Protein AF-A0A8J6IAE0-F1 (afdb_monomer)

Radius of gyration: 11.47 Å; Cα contacts (8 Å, |Δi|>4): 162; chains: 1; bounding box: 29×24×25 Å

pLDDT: mean 94.99, std 4.84, range [66.12, 98.56]

Solvent-accessible surface area (backbone atoms only — not comparable to full-atom values): 5230 Å² total; per-residue (Å²): 132,84,64,58,91,78,62,86,81,53,89,72,36,63,50,68,30,59,58,72,56,82,80,42,56,72,56,56,80,58,34,52,28,40,39,21,20,49,58,47,89,83,27,64,60,43,48,55,29,58,78,73,70,37,40,42,31,58,48,63,69,44,46,63,79,69,59,54,92,93,60,60,66,49,74,37,38,88,84,58,44,76,46,81,63,133

Foldseek 3Di:
DDQCVPDDDDAAAEAEEQDDDPNCLVVLLRHQEYEHLADDCPGPRNVSNVVSVHAYAYNPNCRVPPDDPPFDWDGDNVVSDIGGDD

Secondary structure (DSSP, 8-state):
---GGG----TT-EEEES---GGGHHHHTT-SEEEESS--TTSHHHHHHHHHT--EEE--SSHHHHSPTT--EEEETTTTEEEE--

Structure (mmCIF, N/CA/C/O backbone):
data_AF-A0A8J6IAE0-F1
#
_entry.id   AF-A0A8J6IAE0-F1
#
loop_
_atom_site.group_PDB
_atom_site.id
_atom_site.type_symbol
_atom_site.label_atom_id
_atom_site.label_alt_id
_atom_site.label_comp_id
_atom_site.label_asym_id
_atom_site.label_entity_id
_atom_site.label_seq_id
_atom_site.pdbx_PDB_ins_code
_atom_site.Cartn_x
_atom_site.Cartn_y
_atom_site.Cartn_z
_atom_site.occupancy
_atom_site.B_iso_or_equiv
_atom_site.auth_seq_id
_atom_site.auth_comp_id
_atom_site.auth_asym_id
_atom_site.auth_atom_id
_atom_site.pdbx_PDB_model_num
ATOM 1 N N . MET A 1 1 ? 12.752 0.276 9.712 1.00 66.12 1 MET A N 1
ATOM 2 C CA . MET A 1 1 ? 11.910 -0.389 8.696 1.00 66.12 1 MET A CA 1
ATOM 3 C C . MET A 1 1 ? 11.580 -1.772 9.232 1.00 66.12 1 MET A C 1
ATOM 5 O O . MET A 1 1 ? 12.485 -2.372 9.801 1.00 66.12 1 MET A O 1
ATOM 9 N N . ARG A 1 2 ? 10.314 -2.217 9.193 1.00 79.56 2 ARG A N 1
ATOM 10 C CA . ARG A 1 2 ? 9.960 -3.583 9.631 1.00 79.56 2 ARG A CA 1
ATOM 11 C C . ARG A 1 2 ? 10.605 -4.599 8.681 1.00 79.56 2 ARG A C 1
ATOM 13 O O . ARG A 1 2 ? 10.774 -4.293 7.504 1.00 79.56 2 ARG A O 1
ATOM 20 N N . ASP A 1 3 ? 10.973 -5.762 9.205 1.00 87.25 3 ASP A N 1
ATOM 21 C CA . ASP A 1 3 ? 11.482 -6.872 8.399 1.00 87.25 3 ASP A CA 1
ATOM 22 C C . ASP A 1 3 ? 10.300 -7.562 7.690 1.00 87.25 3 ASP A C 1
ATOM 24 O O . ASP A 1 3 ? 9.409 -8.063 8.387 1.00 87.25 3 ASP A O 1
ATOM 28 N N . PRO A 1 4 ? 10.256 -7.598 6.344 1.00 87.56 4 PRO A N 1
ATOM 29 C CA . PRO A 1 4 ? 9.147 -8.199 5.607 1.00 87.56 4 PRO A CA 1
ATOM 30 C C . PRO A 1 4 ? 8.998 -9.706 5.859 1.00 87.56 4 PRO A C 1
ATOM 32 O O . PRO A 1 4 ? 7.896 -10.225 5.739 1.00 87.56 4 PRO A O 1
ATOM 35 N N . SER A 1 5 ? 10.056 -10.412 6.270 1.00 88.19 5 SER A N 1
ATOM 36 C CA . SER A 1 5 ? 9.978 -11.849 6.578 1.00 88.19 5 SER A CA 1
ATOM 37 C C . SER A 1 5 ? 9.156 -12.169 7.831 1.00 88.19 5 SER A C 1
ATOM 39 O O . SER A 1 5 ? 8.761 -13.313 8.033 1.00 88.19 5 SER A O 1
ATOM 41 N N . SER A 1 6 ? 8.886 -11.160 8.664 1.00 89.25 6 SER A N 1
ATOM 42 C CA . SER A 1 6 ? 8.060 -11.280 9.870 1.00 89.25 6 SER A CA 1
ATOM 43 C C . SER A 1 6 ? 6.596 -10.882 9.661 1.00 89.25 6 SER A C 1
ATOM 45 O O . SER A 1 6 ? 5.826 -10.877 10.620 1.00 89.25 6 SER A O 1
ATOM 47 N N . VAL A 1 7 ? 6.218 -10.502 8.437 1.00 91.19 7 VAL A N 1
ATOM 48 C CA . VAL A 1 7 ? 4.860 -10.068 8.106 1.00 91.19 7 VAL A CA 1
ATOM 49 C C . VAL A 1 7 ? 4.072 -11.267 7.596 1.00 91.19 7 VAL A C 1
ATOM 51 O O . VAL A 1 7 ? 4.443 -11.881 6.599 1.00 91.19 7 VAL A O 1
ATOM 54 N N . GLU A 1 8 ? 2.965 -11.569 8.264 1.00 91.19 8 GLU A N 1
ATOM 55 C CA . GLU A 1 8 ? 1.975 -12.531 7.789 1.00 91.19 8 GLU A CA 1
ATOM 56 C C . GLU A 1 8 ? 0.788 -11.754 7.218 1.00 91.19 8 GLU A C 1
ATOM 58 O O . GLU A 1 8 ? 0.232 -10.897 7.902 1.00 91.19 8 GLU A O 1
ATOM 63 N N . LEU A 1 9 ? 0.437 -12.031 5.960 1.00 93.50 9 LEU A N 1
ATOM 64 C CA . LEU A 1 9 ? -0.715 -11.441 5.279 1.00 93.50 9 LEU A CA 1
ATOM 65 C C . LEU A 1 9 ? -1.776 -12.511 5.045 1.00 93.50 9 LEU A C 1
ATOM 67 O O . LEU A 1 9 ? 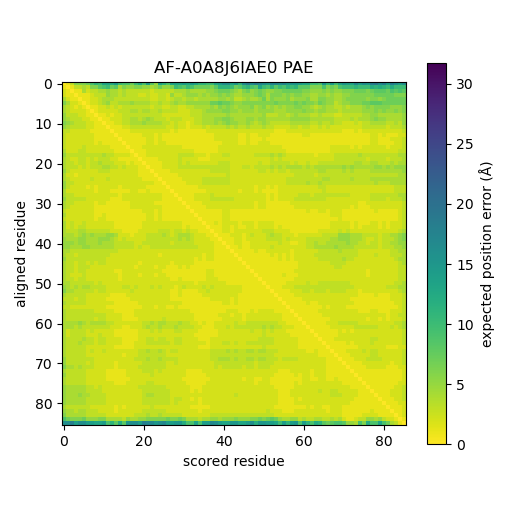-1.452 -13.650 4.693 1.00 93.50 9 LEU A O 1
ATOM 71 N N . VAL A 1 10 ? -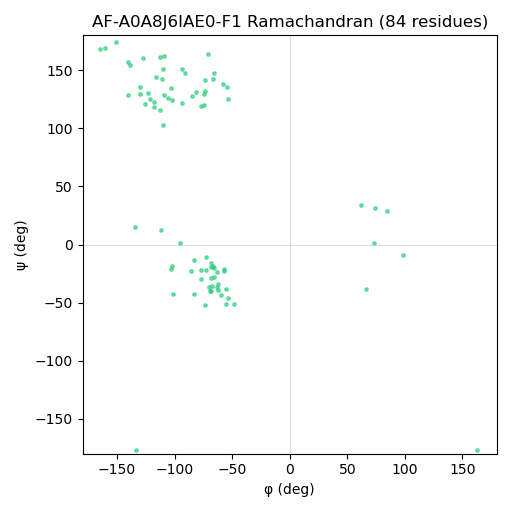3.036 -12.120 5.188 1.00 93.06 10 VAL A N 1
ATOM 72 C CA . VAL A 1 10 ? -4.190 -12.888 4.723 1.00 93.06 10 VAL A CA 1
ATOM 73 C C . VAL A 1 10 ? -4.838 -12.208 3.518 1.00 93.06 10 VAL A C 1
ATOM 75 O O . VAL A 1 10 ? -4.605 -11.031 3.239 1.00 93.06 10 VAL A O 1
ATOM 78 N N . ASP A 1 11 ? -5.657 -12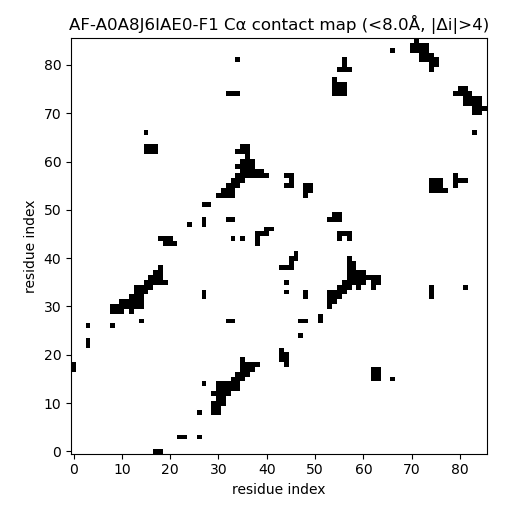.960 2.783 1.00 92.56 11 ASP A N 1
ATOM 79 C CA . ASP A 1 11 ? -6.374 -12.443 1.618 1.00 92.56 11 ASP A CA 1
ATOM 80 C C . ASP A 1 11 ? -7.174 -11.181 1.975 1.00 92.56 11 ASP A C 1
ATOM 82 O O . ASP A 1 11 ? -8.016 -11.188 2.875 1.00 92.56 11 ASP A O 1
ATOM 86 N N . GLY A 1 12 ? -6.932 -10.105 1.224 1.00 95.19 12 GLY A N 1
ATOM 87 C CA . GLY A 1 12 ? -7.576 -8.809 1.436 1.00 95.19 12 GLY A CA 1
ATOM 88 C C . GLY A 1 12 ? -6.743 -7.802 2.231 1.00 95.19 12 GLY A C 1
ATOM 89 O O . GLY A 1 12 ? -7.117 -6.629 2.264 1.00 95.19 12 GLY A O 1
ATOM 90 N N . ASP A 1 13 ? -5.617 -8.209 2.821 1.00 97.75 13 ASP A N 1
ATOM 91 C CA . ASP A 1 13 ? -4.775 -7.293 3.589 1.00 97.75 13 ASP A CA 1
ATOM 92 C C . ASP A 1 13 ? -4.120 -6.222 2.710 1.00 97.75 13 ASP A C 1
ATOM 94 O O . ASP A 1 13 ? -3.661 -6.464 1.588 1.00 97.75 13 ASP A O 1
ATOM 98 N N . VAL A 1 14 ? -4.033 -5.013 3.264 1.00 98.00 14 VAL A N 1
ATOM 99 C CA . VAL A 1 14 ? -3.339 -3.878 2.657 1.00 98.00 14 VAL A CA 1
ATOM 100 C C . VAL A 1 14 ? -2.029 -3.650 3.393 1.00 98.00 14 VAL A C 1
ATOM 102 O O . VAL A 1 14 ? -2.014 -3.435 4.604 1.00 98.00 14 VAL A O 1
ATOM 105 N N . ILE A 1 15 ? -0.917 -3.624 2.658 1.00 97.44 15 ILE A N 1
ATOM 106 C CA . ILE A 1 15 ? 0.373 -3.266 3.247 1.00 97.44 15 ILE A CA 1
ATOM 107 C C . ILE A 1 15 ? 0.400 -1.757 3.481 1.00 97.44 15 ILE A C 1
ATOM 109 O O . ILE A 1 15 ? 0.343 -0.983 2.527 1.00 97.44 15 ILE A O 1
ATOM 113 N N . VAL A 1 16 ? 0.574 -1.339 4.735 1.00 97.50 16 VAL A N 1
ATOM 114 C CA . VAL A 1 16 ? 0.851 0.056 5.105 1.00 97.50 16 VAL A CA 1
ATOM 115 C C . VAL A 1 16 ? 2.270 0.150 5.659 1.00 97.50 16 VAL A C 1
ATOM 117 O O . VAL A 1 16 ? 2.587 -0.439 6.692 1.00 97.50 16 VAL A O 1
ATOM 120 N N . ALA A 1 17 ? 3.150 0.886 4.980 1.00 96.62 17 ALA A N 1
ATOM 121 C CA . ALA A 1 17 ? 4.562 0.974 5.355 1.00 96.62 17 ALA A CA 1
ATOM 122 C C . ALA A 1 17 ? 5.128 2.391 5.204 1.00 96.62 17 ALA A C 1
ATOM 124 O O . ALA A 1 17 ? 4.635 3.211 4.440 1.00 96.62 17 ALA A O 1
ATOM 125 N N . TYR A 1 18 ? 6.210 2.697 5.922 1.00 95.94 18 TYR A N 1
ATOM 126 C CA . TYR A 1 18 ? 6.852 4.010 5.793 1.00 95.94 18 TYR A CA 1
ATOM 127 C C . TYR A 1 18 ? 7.514 4.162 4.412 1.00 95.94 18 TYR A C 1
ATOM 129 O O . TYR A 1 18 ? 7.425 5.198 3.764 1.00 95.94 18 TYR A O 1
ATOM 137 N N . GLY A 1 19 ? 8.138 3.086 3.942 1.00 94.56 19 GLY A N 1
ATOM 138 C CA . GLY A 1 19 ? 8.703 2.912 2.611 1.00 94.56 19 GLY A CA 1
ATOM 139 C C . GLY A 1 19 ? 8.974 1.424 2.387 1.00 94.56 19 GLY A C 1
ATOM 140 O O . GLY A 1 19 ? 8.914 0.644 3.341 1.00 94.56 19 GLY A O 1
ATOM 141 N N . THR A 1 20 ? 9.261 1.031 1.147 1.00 94.81 20 THR A N 1
ATOM 142 C CA . THR A 1 20 ? 9.603 -0.355 0.785 1.00 94.81 20 THR A CA 1
ATOM 143 C C . THR A 1 20 ? 10.907 -0.409 -0.003 1.00 94.81 20 THR A C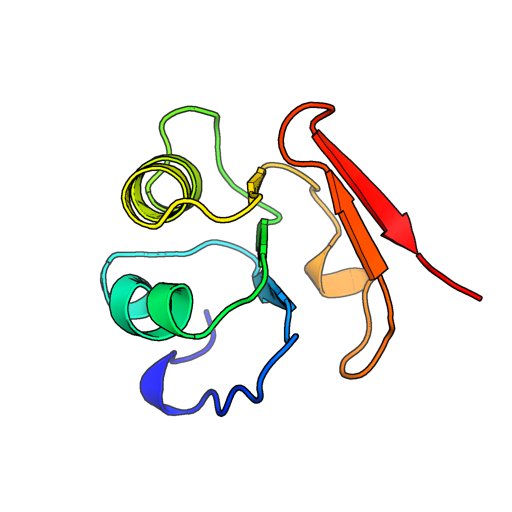 1
ATOM 145 O O . THR A 1 20 ? 11.345 0.589 -0.580 1.00 94.81 20 THR A O 1
ATOM 148 N N . ASP A 1 21 ? 11.513 -1.588 -0.029 1.00 93.00 21 ASP A N 1
ATOM 149 C CA . ASP A 1 21 ? 12.642 -1.945 -0.880 1.00 93.00 21 ASP A CA 1
ATOM 150 C C . ASP A 1 21 ? 12.377 -3.316 -1.521 1.00 93.00 21 ASP A C 1
ATOM 152 O O . ASP A 1 21 ? 11.313 -3.912 -1.322 1.00 93.00 21 ASP A O 1
ATOM 156 N N . SER A 1 22 ? 13.338 -3.826 -2.290 1.00 91.75 22 SER A N 1
ATOM 157 C CA . SER A 1 22 ? 13.186 -5.071 -3.045 1.00 91.75 22 SER A CA 1
ATOM 158 C C . SER A 1 22 ?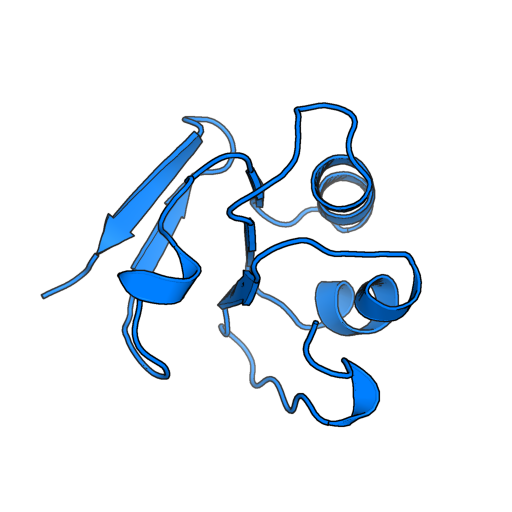 12.826 -6.291 -2.192 1.00 91.75 22 SER A C 1
ATOM 160 O O . SER A 1 22 ? 12.220 -7.223 -2.726 1.00 91.75 22 SER A O 1
ATOM 162 N N . ALA A 1 23 ? 13.116 -6.296 -0.885 1.00 92.50 23 ALA A N 1
ATOM 163 C CA . ALA A 1 23 ? 12.762 -7.402 0.004 1.00 92.50 23 ALA A CA 1
ATOM 164 C C . ALA A 1 23 ? 11.242 -7.531 0.224 1.00 92.50 23 ALA A C 1
ATOM 166 O O . ALA A 1 23 ? 10.763 -8.600 0.596 1.00 92.50 23 ALA A O 1
ATOM 167 N N . TRP A 1 24 ? 10.469 -6.475 -0.045 1.00 94.44 24 TRP A N 1
ATOM 168 C CA . TRP A 1 24 ? 9.010 -6.463 0.109 1.00 94.44 24 TRP A CA 1
ATOM 169 C C . TRP A 1 24 ? 8.263 -7.049 -1.089 1.00 94.44 24 TRP A C 1
ATOM 171 O O . TRP A 1 24 ? 7.075 -7.339 -0.979 1.00 94.44 24 TRP A O 1
ATOM 181 N N . THR A 1 25 ? 8.942 -7.254 -2.222 1.00 92.62 25 THR A N 1
ATOM 182 C CA . THR A 1 25 ? 8.319 -7.691 -3.485 1.00 92.62 25 THR A CA 1
ATOM 183 C C . THR A 1 25 ? 7.526 -8.988 -3.329 1.00 92.62 25 THR A C 1
ATOM 185 O O . THR A 1 25 ? 6.449 -9.122 -3.899 1.00 92.62 25 THR A O 1
ATOM 188 N N . ALA A 1 26 ? 8.017 -9.935 -2.522 1.00 92.88 26 ALA A N 1
ATOM 189 C CA . ALA A 1 26 ? 7.315 -11.194 -2.278 1.00 92.88 26 ALA A CA 1
ATOM 190 C C . ALA A 1 26 ? 5.946 -10.982 -1.605 1.00 92.88 26 ALA A C 1
ATOM 192 O O . ALA A 1 26 ? 4.974 -11.623 -1.991 1.00 92.88 26 ALA A O 1
ATOM 193 N N . LEU A 1 27 ? 5.854 -10.039 -0.660 1.00 95.12 27 LEU A N 1
ATOM 194 C CA . LEU A 1 27 ? 4.605 -9.721 0.038 1.00 95.12 27 LEU A CA 1
ATOM 195 C C . LEU A 1 27 ? 3.580 -9.057 -0.885 1.00 95.12 27 LEU A C 1
ATOM 197 O O . LEU A 1 27 ? 2.379 -9.213 -0.685 1.00 95.12 27 LEU A O 1
ATOM 201 N N . PHE A 1 28 ? 4.028 -8.335 -1.915 1.00 95.69 28 PHE A N 1
ATOM 202 C CA . PHE A 1 28 ? 3.115 -7.654 -2.832 1.00 95.69 28 PHE A CA 1
ATOM 203 C C . PHE A 1 28 ? 2.267 -8.649 -3.633 1.00 95.69 28 PHE A C 1
ATOM 205 O O . PHE A 1 28 ? 1.141 -8.324 -3.978 1.00 95.69 28 PHE A O 1
ATOM 212 N N . PHE A 1 29 ? 2.755 -9.871 -3.878 1.00 94.44 29 PHE A N 1
ATOM 213 C CA . PHE A 1 29 ? 1.953 -10.919 -4.522 1.00 94.44 29 PHE A CA 1
ATOM 214 C C . PHE A 1 29 ? 0.765 -11.392 -3.673 1.00 94.44 29 PHE A C 1
ATOM 216 O O . PHE A 1 29 ? -0.157 -11.992 -4.216 1.00 94.44 29 PHE A O 1
ATOM 223 N N . GLN A 1 30 ? 0.797 -11.157 -2.359 1.00 95.31 30 GLN A N 1
ATOM 224 C CA . GLN A 1 30 ? -0.271 -11.534 -1.426 1.00 95.31 30 GLN A CA 1
ATOM 225 C C . GLN A 1 30 ? -1.143 -10.341 -1.018 1.00 95.31 30 GLN A C 1
ATOM 227 O O . GLN A 1 30 ? -2.267 -10.527 -0.562 1.00 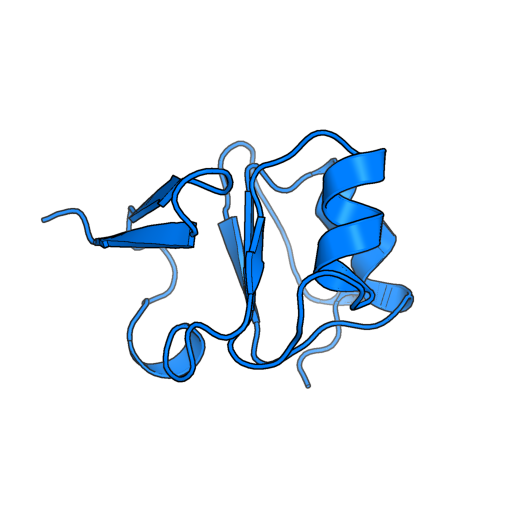95.31 30 GLN A O 1
ATOM 232 N N . ALA A 1 31 ? -0.631 -9.119 -1.160 1.00 97.31 31 ALA A N 1
ATOM 233 C CA . ALA A 1 31 ? -1.331 -7.910 -0.758 1.00 97.31 31 ALA A CA 1
ATOM 234 C C . ALA A 1 31 ? -2.475 -7.565 -1.718 1.00 97.31 31 ALA A C 1
ATOM 236 O O . ALA A 1 31 ? -2.329 -7.637 -2.936 1.00 97.31 31 ALA A O 1
ATOM 237 N N . ALA A 1 32 ? -3.589 -7.086 -1.169 1.00 98.00 32 ALA A N 1
ATOM 238 C CA . ALA A 1 32 ? -4.684 -6.536 -1.960 1.00 98.00 32 ALA A CA 1
ATOM 239 C C . ALA A 1 32 ? -4.381 -5.116 -2.466 1.00 98.00 32 ALA A C 1
ATOM 241 O O . ALA A 1 32 ? -4.871 -4.722 -3.521 1.00 98.00 32 ALA A O 1
ATOM 242 N N . ALA A 1 33 ? -3.583 -4.347 -1.720 1.00 98.38 33 ALA A N 1
ATOM 243 C CA . ALA A 1 33 ? -3.098 -3.021 -2.100 1.00 98.38 33 ALA A CA 1
ATOM 244 C C . ALA A 1 33 ? -1.857 -2.627 -1.279 1.00 98.38 33 ALA A C 1
ATOM 246 O O . ALA A 1 33 ? -1.525 -3.265 -0.275 1.00 98.38 33 ALA A O 1
ATOM 247 N N . VAL A 1 34 ? -1.190 -1.541 -1.682 1.00 98.12 34 VAL A N 1
ATOM 248 C CA . VAL A 1 34 ? -0.012 -0.998 -0.988 1.00 98.12 34 VAL A CA 1
ATOM 249 C C . VAL A 1 34 ? -0.161 0.501 -0.733 1.00 98.12 34 VAL A C 1
ATOM 251 O O . VAL A 1 34 ? -0.394 1.286 -1.649 1.00 98.12 34 VAL A O 1
ATOM 254 N N . VAL A 1 35 ? 0.060 0.920 0.508 1.00 98.31 35 VAL A N 1
ATOM 255 C CA . VAL A 1 35 ? 0.084 2.320 0.934 1.00 98.31 35 VAL A CA 1
ATOM 256 C C . VAL A 1 35 ? 1.446 2.629 1.549 1.00 98.31 35 VAL A C 1
ATOM 258 O O . VAL A 1 35 ? 1.874 1.953 2.486 1.00 98.31 35 VAL A O 1
ATOM 261 N N . VAL A 1 36 ? 2.139 3.655 1.043 1.00 97.81 36 VAL A N 1
ATOM 262 C CA . VAL A 1 36 ? 3.444 4.066 1.591 1.00 97.81 36 VAL A CA 1
ATOM 263 C C . VAL A 1 36 ? 3.560 5.551 1.891 1.00 97.81 36 VAL A C 1
ATOM 265 O O . VAL A 1 36 ? 3.209 6.405 1.072 1.00 97.81 36 VAL A O 1
ATOM 268 N N . ASP A 1 37 ? 4.118 5.869 3.059 1.00 98.00 37 ASP A N 1
ATOM 269 C CA . ASP A 1 37 ? 4.279 7.256 3.513 1.00 98.00 37 ASP A CA 1
ATOM 270 C C . ASP A 1 37 ? 5.284 8.030 2.667 1.00 98.00 37 ASP A C 1
ATOM 272 O O . ASP A 1 37 ? 5.084 9.220 2.420 1.00 98.00 37 ASP A O 1
ATOM 276 N N . VAL A 1 38 ? 6.342 7.355 2.213 1.00 96.56 38 VAL A N 1
ATOM 277 C CA . VAL A 1 38 ? 7.423 7.925 1.414 1.00 96.56 38 VAL A CA 1
ATOM 278 C C . VAL A 1 38 ? 7.554 7.165 0.104 1.00 96.56 38 VAL A C 1
ATOM 280 O O . VAL A 1 38 ? 7.635 5.938 0.061 1.00 96.56 38 VAL A O 1
ATOM 283 N N . GLY A 1 39 ? 7.605 7.919 -0.986 1.00 94.62 39 GLY A N 1
ATOM 284 C CA . GLY A 1 39 ? 7.757 7.382 -2.324 1.00 94.62 39 GLY A CA 1
ATOM 285 C C . GLY A 1 39 ? 7.355 8.408 -3.369 1.00 94.62 39 GLY A C 1
ATOM 286 O O . GLY A 1 39 ? 7.014 9.549 -3.066 1.00 94.62 39 GLY A O 1
ATOM 287 N N . GLY A 1 40 ? 7.397 7.985 -4.621 1.00 96.00 40 GLY A N 1
ATOM 288 C CA . GLY A 1 40 ? 6.949 8.788 -5.747 1.00 96.00 40 GLY A CA 1
ATOM 289 C C . GLY A 1 40 ? 6.439 7.894 -6.869 1.00 96.00 40 GLY A C 1
ATOM 290 O O . GLY A 1 40 ? 6.583 6.671 -6.792 1.00 96.00 40 GLY A O 1
ATOM 291 N N . PRO A 1 41 ? 5.879 8.466 -7.943 1.00 93.56 41 PRO A N 1
ATOM 292 C CA . PRO A 1 41 ? 5.269 7.688 -9.021 1.00 93.56 41 PRO A CA 1
ATOM 293 C C . PRO A 1 41 ? 6.203 6.665 -9.688 1.00 93.56 41 PRO A C 1
ATOM 295 O O . PRO A 1 41 ? 5.709 5.704 -10.265 1.00 93.56 41 PRO A O 1
ATOM 298 N N . MET A 1 42 ? 7.524 6.840 -9.578 1.00 95.50 42 MET A N 1
ATOM 299 C CA . MET A 1 42 ? 8.565 5.944 -10.112 1.00 95.50 42 MET A CA 1
ATOM 300 C C . MET A 1 42 ? 9.367 5.218 -9.016 1.00 95.50 42 MET A C 1
ATOM 302 O O . MET A 1 42 ? 10.436 4.680 -9.282 1.00 95.50 42 MET A O 1
ATOM 306 N N . SER A 1 43 ? 8.905 5.253 -7.765 1.00 95.81 43 SER A N 1
ATOM 307 C CA . SER A 1 43 ? 9.559 4.532 -6.667 1.00 95.81 43 SER A CA 1
ATOM 308 C C . SER A 1 43 ? 9.362 3.020 -6.780 1.00 95.81 43 SER A C 1
ATOM 310 O O . SER A 1 43 ? 8.466 2.566 -7.492 1.00 95.81 43 SER A O 1
ATOM 312 N N . HIS A 1 44 ? 10.169 2.257 -6.035 1.00 95.44 44 HIS A N 1
ATOM 313 C CA . HIS A 1 44 ? 10.064 0.798 -5.957 1.00 95.44 44 HIS A CA 1
ATOM 314 C C . HIS A 1 44 ? 8.621 0.331 -5.714 1.00 95.44 44 HIS A C 1
ATOM 316 O O . HIS A 1 44 ? 8.106 -0.445 -6.512 1.00 95.44 44 HIS A O 1
ATOM 322 N N . SER A 1 45 ? 7.944 0.879 -4.693 1.00 96.25 45 SER A N 1
ATOM 323 C CA . SER A 1 45 ? 6.551 0.535 -4.375 1.00 96.25 45 SER A CA 1
ATOM 324 C C . SER A 1 45 ? 5.625 0.693 -5.584 1.00 96.25 45 SER A C 1
ATOM 326 O O . SER A 1 45 ? 4.851 -0.204 -5.895 1.00 96.25 45 SER A O 1
ATOM 328 N N . SER A 1 46 ? 5.740 1.815 -6.300 1.00 96.69 46 SER A N 1
ATOM 329 C CA . SER A 1 46 ? 4.876 2.135 -7.441 1.00 96.69 46 SER A CA 1
ATOM 330 C C . SER A 1 46 ? 5.138 1.246 -8.652 1.00 96.69 46 SER A C 1
ATOM 332 O O . SER A 1 46 ? 4.212 0.933 -9.392 1.00 96.69 46 SER A O 1
ATOM 334 N N . ILE A 1 47 ? 6.397 0.885 -8.903 1.00 96.88 47 ILE A N 1
ATOM 335 C CA . ILE A 1 47 ? 6.759 0.023 -10.034 1.00 96.88 47 ILE A CA 1
ATOM 336 C C . ILE A 1 47 ? 6.329 -1.414 -9.737 1.00 96.88 47 ILE A C 1
ATOM 338 O O . ILE A 1 47 ? 5.568 -1.980 -10.517 1.00 96.88 47 ILE A O 1
ATOM 342 N N . ALA A 1 48 ? 6.721 -1.954 -8.580 1.00 96.88 48 ALA A N 1
ATOM 343 C CA . ALA A 1 48 ? 6.398 -3.323 -8.192 1.00 96.88 48 ALA A CA 1
ATOM 344 C C . ALA A 1 48 ? 4.878 -3.557 -8.124 1.00 96.88 48 ALA A C 1
ATOM 346 O O . ALA A 1 48 ? 4.380 -4.547 -8.652 1.00 96.88 48 ALA A O 1
ATOM 347 N N . ALA A 1 49 ? 4.111 -2.621 -7.552 1.00 97.19 49 ALA A N 1
ATOM 348 C CA . ALA A 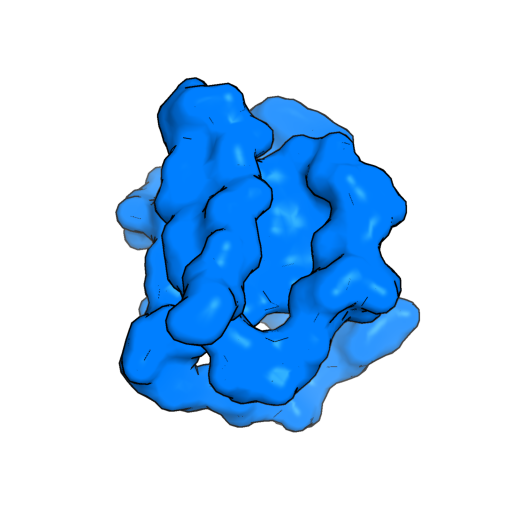1 49 ? 2.655 -2.749 -7.495 1.00 97.19 49 ALA A CA 1
ATOM 349 C C . ALA A 1 49 ? 1.997 -2.759 -8.886 1.00 97.19 49 ALA A C 1
ATOM 351 O O . ALA A 1 49 ? 1.055 -3.515 -9.108 1.00 97.19 49 ALA A O 1
ATOM 352 N N . ARG A 1 50 ? 2.513 -1.977 -9.849 1.00 97.06 50 ARG A N 1
ATOM 353 C CA . ARG A 1 50 ? 2.018 -1.989 -11.238 1.00 97.06 50 ARG A CA 1
ATOM 354 C C . ARG A 1 50 ? 2.344 -3.285 -11.965 1.00 97.06 50 ARG A C 1
ATOM 356 O O . ARG A 1 50 ? 1.506 -3.768 -12.715 1.00 97.06 50 ARG A O 1
ATOM 363 N N . GLU A 1 51 ? 3.540 -3.828 -11.760 1.00 97.19 51 GLU A N 1
ATOM 364 C CA . GLU A 1 51 ? 3.937 -5.117 -12.341 1.00 97.19 51 GLU A CA 1
ATOM 365 C C . GLU A 1 51 ? 3.054 -6.262 -11.830 1.00 97.19 51 GLU A C 1
ATOM 367 O O . GLU A 1 51 ? 2.746 -7.186 -12.579 1.00 97.19 51 GLU A O 1
ATOM 372 N N . ILE A 1 52 ? 2.617 -6.170 -10.573 1.00 95.62 52 ILE A N 1
ATOM 373 C CA . ILE A 1 52 ? 1.756 -7.160 -9.917 1.00 95.62 52 ILE A CA 1
ATOM 374 C C . ILE A 1 52 ? 0.266 -6.899 -10.198 1.00 95.62 52 ILE A C 1
ATOM 376 O O . ILE A 1 52 ? -0.540 -7.825 -10.163 1.00 95.62 52 ILE A O 1
ATOM 380 N N . GLY A 1 53 ? -0.104 -5.665 -10.548 1.00 96.88 53 GLY A N 1
ATOM 381 C CA . GLY A 1 53 ? -1.470 -5.287 -10.908 1.00 96.88 53 GLY A CA 1
ATOM 382 C C . GLY A 1 53 ? -2.367 -4.950 -9.714 1.00 96.88 53 GLY A C 1
ATOM 383 O O . GLY A 1 53 ? -3.578 -5.136 -9.805 1.00 96.88 53 GLY A O 1
ATOM 384 N N . ILE A 1 54 ? -1.794 -4.455 -8.611 1.00 97.75 54 ILE A N 1
ATOM 385 C CA . ILE A 1 54 ? -2.539 -4.056 -7.405 1.00 97.75 54 ILE A CA 1
ATOM 386 C C . ILE A 1 54 ? -2.542 -2.530 -7.208 1.00 97.75 54 ILE A C 1
ATOM 388 O O . ILE A 1 54 ? -1.580 -1.857 -7.596 1.00 97.75 54 ILE A O 1
ATOM 392 N N . PRO A 1 55 ? -3.589 -1.956 -6.582 1.00 98.44 55 PRO A N 1
ATOM 393 C CA . PRO A 1 55 ? -3.629 -0.538 -6.245 1.00 98.44 55 PRO A CA 1
ATOM 394 C C . PRO A 1 55 ? -2.452 -0.123 -5.359 1.00 98.44 55 PRO A C 1
ATOM 396 O O . PRO A 1 55 ? -2.092 -0.815 -4.402 1.00 98.44 55 PRO A O 1
ATOM 399 N N . CYS A 1 56 ? -1.875 1.043 -5.648 1.00 98.44 56 CYS A N 1
ATOM 400 C CA . CYS A 1 56 ? -0.801 1.604 -4.840 1.00 98.44 56 CYS A CA 1
ATOM 401 C C . CYS A 1 56 ? -0.942 3.112 -4.676 1.00 98.44 56 CYS A C 1
ATOM 403 O O . CYS A 1 56 ? -1.028 3.839 -5.663 1.00 98.44 56 CYS A O 1
ATOM 405 N N . VAL A 1 57 ? -0.894 3.578 -3.428 1.00 98.56 57 VAL A N 1
ATOM 406 C CA . VAL A 1 57 ? -0.835 5.003 -3.097 1.00 98.56 57 VAL A CA 1
ATOM 407 C C . VAL A 1 57 ? 0.466 5.277 -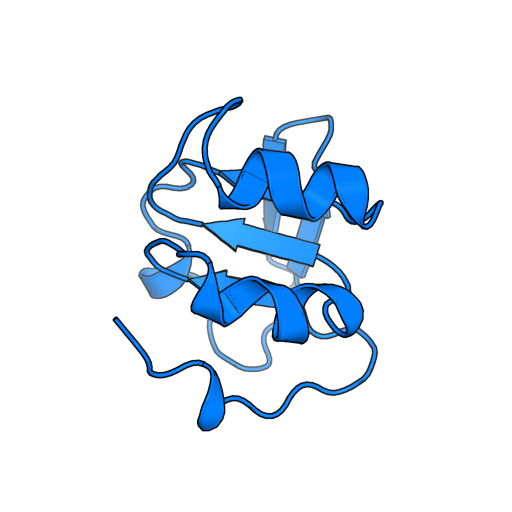2.359 1.00 98.56 57 VAL A C 1
ATOM 409 O O . VAL A 1 57 ? 0.760 4.696 -1.315 1.00 98.56 57 VAL A O 1
ATOM 412 N N . VAL A 1 58 ? 1.265 6.184 -2.910 1.00 98.31 58 VAL A N 1
ATOM 413 C CA . VAL A 1 58 ? 2.551 6.585 -2.338 1.00 98.31 58 VAL A CA 1
ATOM 414 C C . VAL A 1 58 ? 2.501 8.030 -1.867 1.00 98.31 58 VAL A C 1
ATOM 416 O O . VAL A 1 58 ? 1.675 8.811 -2.332 1.00 98.31 58 VAL A O 1
ATOM 419 N N . ASN A 1 59 ? 3.435 8.411 -0.995 1.00 97.62 59 ASN A N 1
ATOM 420 C CA . ASN A 1 59 ? 3.536 9.769 -0.463 1.00 97.62 59 ASN A CA 1
ATOM 421 C C . ASN A 1 59 ? 2.294 10.198 0.347 1.00 97.62 59 ASN A C 1
ATOM 423 O O . ASN A 1 59 ? 1.927 11.375 0.344 1.00 97.62 59 ASN A O 1
ATOM 427 N N . VAL A 1 60 ? 1.659 9.259 1.066 1.00 97.50 60 VAL A N 1
ATOM 428 C CA . VAL A 1 60 ? 0.522 9.574 1.956 1.00 97.50 60 VAL A CA 1
ATOM 429 C C . VAL A 1 60 ? 0.945 10.307 3.231 1.00 97.50 60 VAL A C 1
ATOM 431 O O . VAL A 1 60 ? 0.100 10.834 3.948 1.00 97.50 60 VAL A O 1
ATOM 434 N N . LYS A 1 61 ? 2.257 10.384 3.499 1.00 97.00 61 LYS A N 1
ATOM 435 C CA . LYS A 1 61 ? 2.922 11.090 4.611 1.00 97.00 61 LYS A CA 1
ATOM 436 C C . LYS A 1 61 ? 2.644 10.544 6.014 1.00 97.00 61 LYS A C 1
ATOM 438 O O . LYS A 1 61 ? 3.553 10.564 6.836 1.00 97.00 61 LYS A O 1
ATOM 443 N N . THR A 1 62 ? 1.422 10.105 6.306 1.00 96.69 62 THR A N 1
ATOM 444 C CA . THR A 1 62 ? 0.971 9.735 7.660 1.00 96.69 62 THR A CA 1
ATOM 445 C C . THR A 1 62 ? 0.191 8.421 7.711 1.00 96.69 62 THR A C 1
ATOM 447 O O . THR A 1 62 ? -0.475 8.150 8.706 1.00 96.69 62 THR A O 1
ATOM 450 N N . GLY A 1 63 ? 0.241 7.591 6.672 1.00 97.25 63 GLY A N 1
ATOM 451 C CA . GLY A 1 63 ? -0.433 6.296 6.624 1.00 97.25 63 GLY A CA 1
ATOM 452 C C . GLY A 1 63 ? -0.040 5.397 7.794 1.00 97.25 63 GLY A C 1
ATOM 453 O O . GLY A 1 63 ? -0.921 4.962 8.531 1.00 97.25 63 GLY A O 1
ATOM 454 N N . THR A 1 64 ? 1.261 5.209 8.052 1.00 96.75 64 THR A N 1
ATOM 455 C CA . THR A 1 64 ? 1.727 4.328 9.150 1.00 96.75 64 THR A CA 1
ATOM 456 C C . THR A 1 64 ? 1.389 4.818 10.555 1.00 96.75 64 THR A C 1
ATOM 458 O O . THR A 1 64 ? 1.443 4.043 11.508 1.00 96.75 64 THR A O 1
ATOM 461 N N . THR A 1 65 ? 1.064 6.101 10.710 1.00 96.88 65 THR A N 1
ATOM 462 C CA . THR A 1 65 ? 0.711 6.699 12.004 1.00 96.88 65 THR A CA 1
ATOM 463 C C . THR A 1 65 ? -0.792 6.890 12.179 1.00 96.88 65 THR A C 1
ATOM 465 O O . THR A 1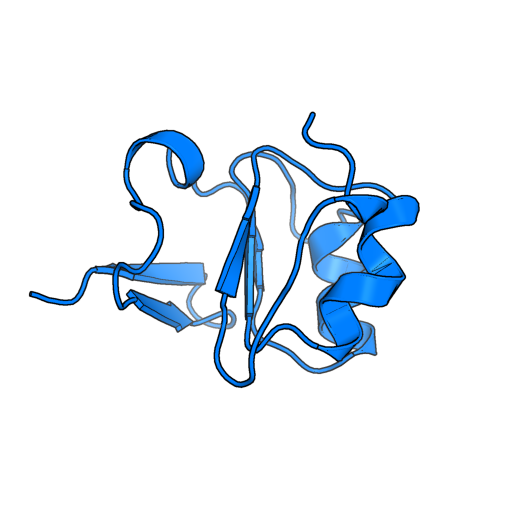 65 ? -1.255 7.055 13.307 1.00 96.88 65 THR A O 1
ATOM 468 N N . THR A 1 66 ? -1.554 6.865 11.084 1.00 97.06 66 THR A N 1
ATOM 469 C CA . THR A 1 66 ? -3.002 7.111 11.075 1.00 97.06 66 THR A CA 1
ATOM 470 C C . THR A 1 66 ? -3.797 5.812 10.977 1.00 97.06 66 THR A C 1
ATOM 472 O O . THR A 1 66 ? -4.789 5.656 11.687 1.00 97.06 66 THR A O 1
ATOM 475 N N . ILE A 1 67 ? -3.366 4.885 10.118 1.00 97.38 67 ILE A N 1
ATOM 476 C CA . ILE A 1 67 ? -4.048 3.612 9.872 1.00 97.38 67 ILE A CA 1
ATOM 477 C C . ILE A 1 67 ? -3.599 2.608 10.928 1.00 97.38 67 ILE A C 1
ATOM 479 O O . ILE A 1 67 ? -2.404 2.411 11.151 1.00 97.38 67 ILE A O 1
ATOM 483 N N . ARG A 1 68 ? -4.562 1.979 11.599 1.00 95.38 68 ARG A N 1
ATOM 484 C CA . ARG A 1 68 ? -4.294 0.959 12.619 1.00 95.38 68 ARG A CA 1
ATOM 485 C C . ARG A 1 68 ? -4.330 -0.437 12.007 1.00 95.38 68 ARG A C 1
ATOM 487 O O . ARG A 1 68 ? -5.084 -0.684 11.073 1.00 95.38 68 ARG A O 1
ATOM 494 N N . GLU A 1 69 ? -3.563 -1.358 12.581 1.00 93.62 69 GLU A N 1
ATOM 495 C CA . GLU A 1 69 ? -3.646 -2.777 12.215 1.00 93.62 69 GLU A CA 1
ATOM 496 C C . GLU A 1 69 ? -5.087 -3.288 12.359 1.00 93.62 69 GLU A C 1
ATOM 498 O O . GLU A 1 69 ? -5.769 -2.979 13.342 1.00 93.62 69 GLU A O 1
ATOM 503 N N . GLY A 1 70 ? -5.551 -4.044 11.362 1.00 94.19 70 GLY A N 1
ATOM 504 C CA . GLY A 1 70 ? -6.923 -4.557 11.283 1.00 94.19 70 GLY A CA 1
ATOM 505 C C . GLY A 1 70 ? -7.995 -3.516 10.931 1.00 94.19 70 GLY A C 1
ATOM 506 O O . GLY A 1 70 ? -9.176 -3.858 10.878 1.00 94.19 70 GLY A O 1
ATOM 507 N N . GLN A 1 71 ? -7.629 -2.253 10.694 1.00 96.38 71 GLN A N 1
ATOM 508 C CA . GLN A 1 71 ? -8.574 -1.232 10.251 1.00 96.38 71 GLN A CA 1
ATOM 509 C C . GLN A 1 71 ? -8.932 -1.431 8.777 1.00 96.38 71 GLN A C 1
ATOM 511 O O . GLN A 1 71 ? -8.055 -1.502 7.919 1.00 96.38 71 GLN A O 1
ATOM 516 N N . GLN A 1 72 ? -10.230 -1.455 8.472 1.00 97.25 72 GLN A N 1
ATOM 517 C CA . GLN A 1 72 ? -10.689 -1.500 7.089 1.00 97.25 72 GLN A CA 1
ATOM 518 C C . GLN A 1 72 ? -10.501 -0.141 6.408 1.00 97.25 72 GLN A C 1
ATOM 520 O O . GLN A 1 72 ? -10.876 0.907 6.944 1.00 97.25 72 GLN A O 1
ATOM 525 N N . ILE A 1 73 ? -9.924 -0.172 5.211 1.00 98.00 73 ILE A N 1
ATOM 526 C CA . ILE A 1 73 ? -9.656 1.003 4.385 1.00 98.00 73 ILE A CA 1
ATOM 527 C C . ILE A 1 73 ? -9.985 0.701 2.925 1.00 98.00 73 ILE A C 1
ATOM 529 O O . ILE A 1 73 ? -9.910 -0.446 2.487 1.00 98.00 73 ILE A O 1
ATOM 533 N N . THR A 1 74 ? -10.297 1.745 2.165 1.00 98.06 74 THR A N 1
ATOM 534 C CA . THR A 1 74 ? -10.354 1.690 0.701 1.00 98.06 74 THR A CA 1
ATOM 535 C C . THR A 1 74 ? -9.106 2.353 0.139 1.00 98.06 74 THR A C 1
ATOM 537 O O . THR A 1 74 ? -8.733 3.439 0.585 1.00 98.06 74 THR A O 1
ATOM 540 N N . VAL A 1 75 ? -8.478 1.716 -0.849 1.00 98.56 75 VAL A N 1
ATOM 541 C CA . VAL A 1 75 ? -7.302 2.246 -1.547 1.00 98.56 75 VAL A CA 1
ATOM 542 C C . VAL A 1 75 ? -7.645 2.437 -3.017 1.00 98.56 75 VAL A C 1
ATOM 544 O O . VAL A 1 75 ? -7.941 1.467 -3.712 1.00 98.56 75 VAL A O 1
ATOM 547 N N . ASP A 1 76 ? -7.574 3.679 -3.487 1.00 98.06 76 ASP A N 1
ATOM 548 C CA . ASP A 1 76 ? -7.720 4.032 -4.896 1.00 98.06 76 ASP A CA 1
ATOM 549 C C . ASP A 1 76 ? -6.364 4.497 -5.441 1.00 98.06 76 ASP A C 1
ATOM 551 O O . ASP A 1 76 ? -5.898 5.609 -5.174 1.00 98.06 76 ASP A O 1
ATOM 555 N N . GLY A 1 77 ? -5.705 3.608 -6.188 1.00 96.75 77 GLY A N 1
ATOM 556 C CA . GLY A 1 77 ? -4.399 3.877 -6.789 1.00 96.75 77 GLY A CA 1
ATOM 557 C C . GLY A 1 77 ? -4.442 4.850 -7.971 1.00 96.75 77 GLY A C 1
ATOM 558 O O . GLY A 1 77 ? -3.422 5.476 -8.260 1.00 96.75 77 GLY A O 1
ATOM 559 N N . ASP A 1 78 ? -5.595 5.003 -8.628 1.00 95.69 78 ASP A N 1
ATOM 560 C CA . ASP A 1 78 ? -5.760 5.899 -9.776 1.00 95.69 78 ASP A CA 1
ATOM 561 C C . ASP A 1 78 ? -6.011 7.338 -9.309 1.00 95.69 78 ASP A C 1
ATOM 563 O O . ASP A 1 78 ? -5.414 8.281 -9.836 1.00 95.69 78 ASP A O 1
ATOM 567 N N . ALA A 1 79 ? -6.850 7.511 -8.283 1.00 97.25 79 ALA A N 1
ATOM 568 C CA . ALA A 1 79 ? -7.096 8.803 -7.645 1.00 97.25 79 ALA A CA 1
ATOM 569 C C . ALA A 1 79 ? -5.960 9.225 -6.695 1.00 97.25 79 ALA A C 1
ATOM 571 O O . ALA A 1 79 ? -5.790 10.412 -6.412 1.00 97.25 79 ALA A O 1
ATOM 572 N N . GLY A 1 80 ? -5.163 8.267 -6.210 1.00 96.69 80 GLY A N 1
ATOM 573 C CA . GLY A 1 80 ? -4.135 8.512 -5.200 1.00 96.69 80 GLY A CA 1
ATOM 574 C C . GLY A 1 80 ? -4.723 8.736 -3.804 1.00 96.69 80 GLY A C 1
ATOM 575 O O . GLY A 1 80 ? -4.162 9.501 -3.018 1.00 96.69 80 GLY A O 1
ATOM 576 N N . GLU A 1 81 ? -5.850 8.093 -3.499 1.00 97.38 81 GLU A N 1
ATOM 577 C CA . GLU A 1 81 ? -6.622 8.311 -2.276 1.00 97.38 81 GLU A CA 1
ATOM 578 C C . GLU A 1 81 ? -6.660 7.063 -1.388 1.00 97.38 81 GLU A C 1
ATOM 580 O O . GLU A 1 81 ? -6.737 5.924 -1.852 1.00 97.38 81 GLU A O 1
ATOM 585 N N . VAL A 1 82 ? -6.633 7.292 -0.074 1.00 98.25 82 VAL A N 1
ATOM 586 C CA . VAL A 1 82 ? -6.868 6.260 0.941 1.00 98.25 82 VAL A CA 1
ATOM 587 C C . VAL A 1 82 ? -7.979 6.751 1.857 1.00 98.25 82 VAL A C 1
ATOM 589 O O . VAL A 1 82 ? -7.851 7.803 2.486 1.00 98.25 82 VAL A O 1
ATOM 592 N N . LEU A 1 83 ? -9.069 5.992 1.934 1.00 97.88 83 LEU A N 1
ATOM 593 C CA . LEU A 1 83 ? -10.244 6.324 2.733 1.00 97.88 83 LEU A CA 1
ATOM 594 C C . LEU A 1 83 ? -10.339 5.376 3.925 1.00 97.88 83 LEU A C 1
ATOM 596 O O . LEU A 1 83 ? -10.305 4.157 3.766 1.00 97.88 83 LEU A O 1
ATOM 600 N N . LEU A 1 84 ? -10.482 5.942 5.122 1.00 96.38 84 LEU A N 1
ATOM 601 C CA . LEU A 1 84 ? -10.735 5.169 6.334 1.00 96.38 84 LEU A CA 1
ATOM 602 C C . LEU A 1 84 ? -12.221 4.828 6.417 1.00 96.38 84 LEU A C 1
ATOM 604 O O . LEU A 1 84 ? -13.063 5.717 6.273 1.00 96.38 84 LEU A O 1
ATOM 608 N N . LEU A 1 85 ? -12.536 3.563 6.681 1.00 92.19 85 LEU A N 1
ATOM 609 C CA . LEU A 1 85 ? -13.905 3.126 6.933 1.00 92.19 85 LEU A CA 1
ATOM 610 C C . LEU A 1 85 ? -14.203 3.200 8.439 1.00 92.19 85 LEU A C 1
ATOM 612 O O . LEU A 1 85 ? -13.295 3.069 9.267 1.00 92.19 85 LEU A O 1
ATOM 616 N N . ALA A 1 86 ? -15.463 3.496 8.769 1.00 76.25 86 ALA A N 1
ATOM 617 C CA . ALA A 1 86 ? -15.963 3.656 10.135 1.00 76.25 86 ALA A CA 1
ATOM 618 C C . ALA A 1 86 ? -16.574 2.361 10.674 1.00 76.25 86 ALA A C 1
ATOM 620 O O . ALA A 1 86 ? -17.213 1.643 9.871 1.00 76.25 86 ALA A O 1
#

Mean predicted aligned error: 2.57 Å

Nearest PDB structures (foldseek):
  2e28-assembly1_A  TM=9.593E-01  e=6.465E-06  Geobacillus stearothermophilus
  5hv2-assembly1_A  TM=9.709E-01  e=2.284E-05  Listeria monocytogenes
  5hv3-assembly1_A  TM=9.216E-01  e=2.000E-05  Listeria monocytogenes
  3t07-assembly1_C  TM=9.474E-01  e=4.847E-04  Staphylococcus aureus subsp. aureus MRSA252
  5lu4-assembly2_A-3  TM=9.116E-01  e=4.338E-03  Flaveria trinervia

Sequence (86 aa):
MRDPSSVELVDGDVIVAYGTDSAWTALFFQAAAVVVDVGGPMSHSSIAAREIGIPCVVNVKTGTTTIREGQQITVDGDAGEVLLLA